Protein 1XT5 (pdb70)

InterPro domains:
  IPR002557 Chitin binding domain [PF01607] (274-325)
  IPR002557 Chitin binding domain [PS50940] (271-331)
  IPR002557 Chitin binding domain [SM00494] (272-331)
  IPR003599 Immunoglobulin domain subtype [SM00409] (26-147)
  IPR003599 Immunoglobulin domain subtype [SM00409] (160-268)
  IPR007110 Immunoglobulin-like domain [PS50835] (17-143)
  IPR007110 Immunoglobulin-like domain [PS50835] (151-263)
  IPR013106 Immunoglobulin V-set domain [PF07686] (25-130)
  IPR013783 Immunoglobulin-like fold [G3DSA:2.60.40.10] (16-150)
  IPR013783 Immunoglobulin-like fold [G3DSA:2.60.40.10] (155-267)
  IPR036179 Immunoglobulin-like domain superfamily [SSF48726] (22-148)
  IPR036179 Immunoglobulin-like domain superfamily [SSF48726] (159-271)
  IPR036508 Chitin binding domain superfamily [SSF57625] (269-330)

Nearest PDB structures (foldseek):
  1xt5-assembly1_A  TM=1.007E+00  e=1.502E-26  Branchiostoma floridae
  2fbo-assembly1_J  TM=9.928E-01  e=3.571E-23  Branchiostoma floridae
  7tps-assembly1_A  TM=7.340E-01  e=2.941E-04  Homo sapiens
  8hxa-assembly1_G  TM=7.497E-01  e=4.503E-04  Homo sapiens
  1i8l-assembly1_A  TM=7.426E-01  e=3.592E-03  Homo sapiens

Organism: Branchiostoma floridae (NCBI:txid7739)

CATH classification: 2.60.40.10

B-factor: mean 12.98, std 9.62, range [3.02, 67.97]

Structure (mmCIF, N/CA/C/O backbone):
data_1XT5
#
_entry.id   1XT5
#
_cell.length_a   59.191
_cell.length_b   59.191
_cell.length_c   79.263
_cell.angle_alpha   90.00
_cell.angle_beta   90.00
_cell.angle_gamma   120.00
#
_symmetry.space_group_name_H-M   'P 31 2 1'
#
loop_
_entity.id
_entity.type
_entity.pdbx_descriptio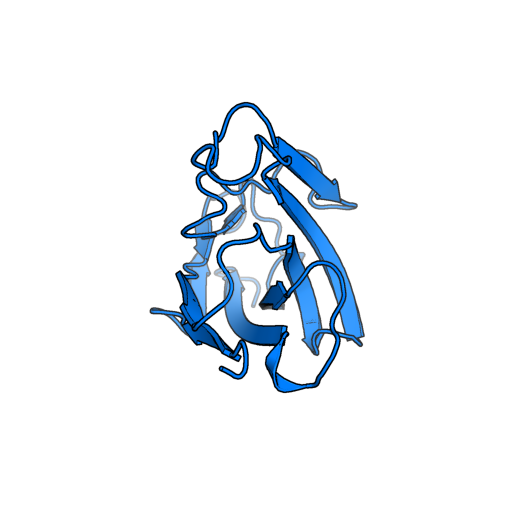n
1 polymer 'variable region-containing chitin-binding protein 3'
2 non-polymer 'SULFATE ION'
3 water water
#
loop_
_atom_site.group_PDB
_atom_site.id
_atom_site.type_symbol
_atom_site.label_atom_id
_atom_site.label_alt_id
_atom_site.label_comp_id
_atom_site.label_asym_id
_atom_site.label_entity_id
_atom_site.label_seq_id
_atom_site.pdbx_PDB_ins_code
_atom_site.Cartn_x
_atom_site.Cartn_y
_atom_site.Cartn_z
_atom_site.occupancy
_atom_site.B_iso_or_equiv
_atom_site.auth_seq_id
_atom_site.auth_comp_id
_atom_site.auth_asym_id
_atom_site.auth_atom_id
_atom_site.pdbx_PDB_model_num
ATOM 1 N N . GLY A 1 1 ? -15.709 38.240 6.080 1.00 29.22 1 GLY A N 1
ATOM 2 C CA . GLY A 1 1 ? -14.281 38.026 6.271 1.00 24.16 1 GLY A CA 1
ATOM 3 C C . GLY A 1 1 ? -13.408 38.922 5.436 1.00 22.03 1 GLY A C 1
ATOM 4 O O . GLY A 1 1 ? -12.884 39.924 5.902 1.00 26.61 1 GLY A O 1
ATOM 5 N N . GLN A 1 2 ? -13.247 38.542 4.166 1.00 17.18 2 GLN A N 1
ATOM 6 C CA . GLN A 1 2 ? -12.385 39.306 3.276 1.00 13.31 2 GLN A CA 1
ATOM 7 C C . GLN A 1 2 ? -12.88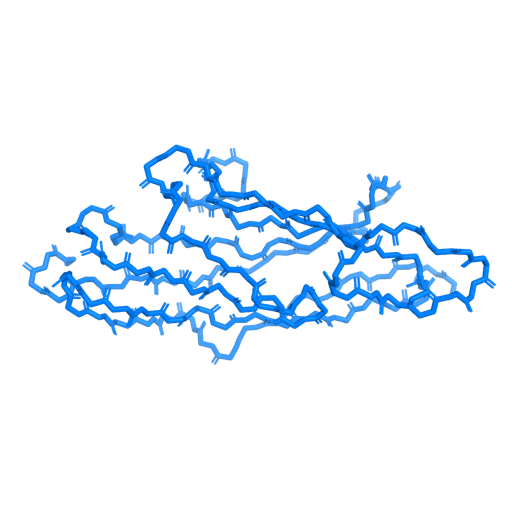3 40.718 3.097 1.00 11.09 2 GLN A C 1
ATOM 8 O O . GLN A 1 2 ? -14.052 40.957 2.722 1.00 12.78 2 GLN A O 1
ATOM 14 N N . SER A 1 3 ? -12.051 41.731 3.358 1.00 10.57 3 SER A N 1
ATOM 15 C CA . SER A 1 3 ? -12.395 43.109 3.053 1.00 10.54 3 SER A CA 1
ATOM 16 C C . SER A 1 3 ? -12.460 43.269 1.528 1.00 8.97 3 SER A C 1
ATOM 17 O O . SER A 1 3 ? -11.541 42.789 0.857 1.00 10.07 3 SER A O 1
ATOM 20 N N . ILE A 1 4 ? -13.530 43.897 1.019 1.00 8.29 4 ILE A N 1
ATOM 21 C CA . ILE A 1 4 ? -13.636 44.095 -0.437 1.00 7.36 4 ILE A CA 1
ATOM 22 C C . ILE A 1 4 ? -14.118 45.499 -0.737 1.00 6.30 4 ILE A C 1
ATOM 23 O O . ILE A 1 4 ? -15.188 45.922 -0.337 1.00 7.38 4 ILE A O 1
ATOM 28 N N . MET A 1 5 ? -13.310 46.228 -1.486 1.00 5.49 5 MET A N 1
ATOM 29 C CA . MET A 1 5 ? -13.639 47.568 -1.959 1.00 5.11 5 MET A CA 1
ATOM 30 C C . MET A 1 5 ? -14.417 47.574 -3.235 1.00 4.78 5 MET A C 1
ATOM 31 O O . MET A 1 5 ? -14.051 46.886 -4.185 1.00 5.86 5 MET A O 1
ATOM 36 N N . THR A 1 6 ? -15.455 48.406 -3.342 1.00 4.93 6 THR A N 1
ATOM 37 C CA . THR A 1 6 ? -16.135 48.591 -4.619 1.00 5.18 6 THR A CA 1
ATOM 38 C C . THR A 1 6 ? -16.428 50.073 -4.808 1.00 4.66 6 THR A C 1
ATOM 39 O O . THR A 1 6 ? -17.166 50.662 -3.983 1.00 6.10 6 THR A O 1
ATOM 43 N N . VAL A 1 7 ? -15.895 50.648 -5.854 1.00 4.54 7 VAL A N 1
ATOM 44 C CA . VAL A 1 7 ? -16.182 52.029 -6.257 1.00 4.60 7 VAL A CA 1
ATOM 45 C C . VAL A 1 7 ? -17.291 52.000 -7.278 1.00 4.23 7 VAL A C 1
ATOM 46 O O . VAL A 1 7 ? -17.387 51.113 -8.104 1.00 5.10 7 VAL A O 1
ATOM 50 N N . ARG A 1 8 ? -18.173 53.011 -7.207 1.00 4.62 8 ARG A N 1
ATOM 51 C CA . ARG A 1 8 ? -19.200 53.239 -8.212 1.00 4.94 8 ARG A CA 1
ATOM 52 C C . ARG A 1 8 ? -19.196 54.684 -8.639 1.00 4.59 8 ARG A C 1
ATOM 53 O O . ARG A 1 8 ? -18.828 55.592 -7.894 1.00 5.83 8 ARG A O 1
ATOM 61 N N . THR A 1 9 ? -19.675 54.918 -9.864 1.00 5.61 9 THR A N 1
ATOM 62 C CA . THR A 1 9 ? -19.756 56.224 -10.466 1.00 5.46 9 THR A CA 1
ATOM 63 C C . THR A 1 9 ? -21.093 56.361 -11.197 1.00 5.37 9 THR A C 1
ATOM 64 O O . THR A 1 9 ? -21.384 55.590 -12.089 1.00 6.74 9 THR A O 1
ATOM 68 N N . THR A 1 10 ? -21.888 57.343 -10.806 1.00 5.54 10 THR A N 1
ATOM 69 C CA . THR A 1 10 ? -23.160 57.561 -11.460 1.00 6.13 10 THR A CA 1
ATOM 70 C C . THR A 1 10 ? -22.991 58.031 -12.910 1.00 5.80 10 THR A C 1
ATOM 71 O O . THR A 1 10 ? -23.878 57.798 -13.729 1.00 7.51 10 THR A O 1
ATOM 75 N N . HIS A 1 11 ? -21.865 58.711 -13.188 1.00 5.63 11 HIS A N 1
ATOM 76 C CA . HIS A 1 11 ? -21.597 59.306 -14.458 1.00 6.12 11 HIS A CA 1
ATOM 77 C C . HIS A 1 11 ? -20.251 58.837 -14.998 1.00 5.84 11 HIS A C 1
ATOM 78 O O . HIS A 1 11 ? -19.238 58.923 -14.284 1.00 8.02 11 HIS A O 1
ATOM 85 N N . THR A 1 12 ? -20.204 58.377 -16.237 1.00 5.32 12 THR A N 1
ATOM 86 C CA . THR A 1 12 ? -18.963 58.057 -16.903 1.00 5.24 12 THR A CA 1
ATOM 87 C C . THR A 1 12 ? -18.334 59.231 -17.620 1.00 5.43 12 THR A C 1
ATOM 88 O O . THR A 1 12 ? -17.177 59.172 -18.023 1.00 5.70 12 THR A O 1
ATOM 92 N N . GLU A 1 13 ? -19.105 60.300 -17.757 1.00 5.67 13 GLU A N 1
ATOM 93 C CA . GLU A 1 13 ? -18.599 61.547 -18.337 1.00 6.53 13 GLU A CA 1
ATOM 94 C C . GLU A 1 13 ? -19.446 62.697 -17.800 1.00 6.24 13 GLU A C 1
ATOM 95 O O . GLU A 1 13 ? -20.628 62.524 -17.518 1.00 7.43 13 GLU A O 1
ATOM 101 N N . VAL A 1 14 ? -18.824 63.839 -17.741 1.00 5.88 14 VAL A N 1
ATOM 102 C CA . VAL A 1 14 ? -19.394 65.131 -17.351 1.00 6.30 14 VAL A CA 1
ATOM 103 C C . VAL A 1 14 ? -18.809 66.185 -18.260 1.00 6.62 14 VAL A C 1
ATOM 104 O O . VAL A 1 14 ? -17.695 66.059 -18.725 1.00 9.47 14 VAL A O 1
ATOM 111 N N . GLU A 1 15 ? -19.567 67.233 -18.535 1.00 8.16 15 GLU A N 1
ATOM 112 C CA . GLU A 1 15 ? -19.119 68.323 -19.426 1.00 7.91 15 GLU A CA 1
ATOM 113 C C . GLU A 1 15 ? -19.287 69.646 -18.682 1.00 7.59 15 GLU A C 1
ATOM 114 O O . GLU A 1 15 ? -20.293 69.839 -17.975 1.00 9.55 15 GLU A O 1
ATOM 120 N N . VAL A 1 16 ? -18.357 70.567 -18.908 1.00 7.12 16 VAL A N 1
ATOM 121 C CA . VAL A 1 16 ? -18.457 71.921 -18.406 1.00 8.23 16 VAL A CA 1
ATOM 122 C C . VAL A 1 16 ? -17.728 72.867 -19.339 1.00 7.44 16 VAL A C 1
ATOM 123 O O . VAL A 1 16 ? -16.822 72.472 -20.069 1.00 8.70 16 VAL A O 1
ATOM 127 N N . HIS A 1 17 ? -18.110 74.145 -19.294 1.00 9.41 17 HIS A N 1
ATOM 128 C CA . HIS A 1 17 ? -17.337 75.172 -19.997 1.00 10.59 17 HIS A CA 1
ATOM 129 C C . HIS A 1 17 ? -16.054 75.483 -19.232 1.00 9.63 17 HIS A C 1
ATOM 130 O O . HIS A 1 17 ? -16.050 75.466 -17.995 1.00 10.74 17 HIS A O 1
ATOM 143 N N . ALA A 1 18 ? -15.006 75.880 -19.942 1.00 9.65 18 ALA A N 1
ATOM 144 C CA . ALA A 1 18 ? -13.778 76.340 -19.287 1.00 10.01 18 ALA A CA 1
ATOM 145 C C . ALA A 1 18 ? -14.166 77.574 -18.499 1.00 9.99 18 ALA A C 1
ATOM 146 O O . ALA A 1 18 ? -14.951 78.445 -18.945 1.00 13.00 18 ALA A O 1
ATOM 148 N N . GLY A 1 19 ? -13.576 77.685 -17.324 1.00 9.56 19 GLY A N 1
ATOM 149 C CA . GLY A 1 19 ? -13.799 78.707 -16.359 1.00 10.23 19 GLY A CA 1
ATOM 150 C C . GLY A 1 19 ? -14.889 78.318 -15.394 1.00 9.34 19 GLY A C 1
ATOM 151 O O . GLY A 1 19 ? -15.017 78.949 -14.336 1.00 12.29 19 GLY A O 1
ATOM 152 N N . GLY A 1 20 ? -15.649 77.283 -15.705 1.00 9.31 20 GLY A N 1
ATOM 153 C CA . GLY A 1 20 ? -16.741 76.864 -14.864 1.00 9.44 20 GLY A CA 1
ATOM 154 C C . GLY A 1 20 ? -16.291 75.908 -13.764 1.00 7.85 20 GLY A C 1
ATOM 155 O O . GLY A 1 20 ? -15.111 75.626 -13.613 1.00 9.06 20 GLY A O 1
ATOM 156 N N . THR A 1 21 ? -17.237 75.478 -12.960 1.00 8.27 21 THR A N 1
ATOM 157 C CA . THR A 1 21 ? -17.099 74.541 -11.881 1.00 8.09 21 THR A CA 1
ATOM 158 C C . THR A 1 21 ? -17.839 73.258 -12.233 1.00 7.02 21 THR A C 1
ATOM 159 O O . THR A 1 21 ? -18.970 73.298 -12.746 1.00 9.16 21 THR A O 1
ATOM 163 N N . VAL A 1 22 ? -17.220 72.110 -11.992 1.00 7.27 22 VAL A N 1
ATOM 164 C CA . VAL A 1 22 ? -17.787 70.836 -12.309 1.00 7.29 22 VAL A CA 1
ATOM 165 C C . VAL 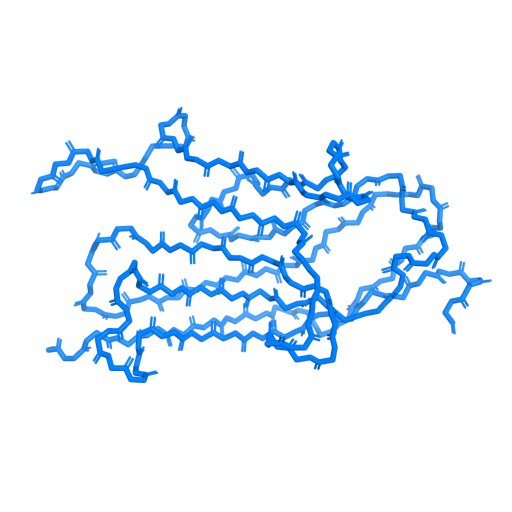A 1 22 ? -17.604 69.876 -11.144 1.00 6.17 22 VAL A C 1
ATOM 166 O O . VAL A 1 22 ? -16.648 69.969 -10.389 1.00 7.32 22 VAL A O 1
ATOM 170 N N . GLU A 1 23 ? -18.523 68.897 -11.036 1.00 5.79 23 GLU A N 1
ATOM 171 C CA . GLU A 1 23 ? -18.382 67.826 -10.088 1.00 5.73 23 GLU A CA 1
ATOM 172 C C . GLU A 1 23 ? -18.337 66.450 -10.796 1.00 5.37 23 GLU A C 1
ATOM 173 O O . GLU A 1 23 ? -19.109 66.227 -11.748 1.00 6.91 23 GLU A O 1
ATOM 179 N N . LEU A 1 24 ? -17.470 65.602 -10.305 1.00 5.11 24 LEU A N 1
ATOM 180 C CA . LEU A 1 24 ? -17.261 64.272 -10.858 1.00 4.94 24 LEU A CA 1
ATOM 181 C C . LEU A 1 24 ? -17.701 63.283 -9.764 1.00 4.62 24 LEU A C 1
ATOM 182 O O . LEU A 1 24 ? -16.975 63.101 -8.794 1.00 5.20 24 LEU A O 1
ATOM 191 N N . PRO A 1 25 ? -18.913 62.715 -9.845 1.00 5.19 25 PRO A N 1
ATOM 192 C CA . PRO A 1 25 ? -19.400 61.882 -8.752 1.00 5.04 25 PRO A CA 1
ATOM 193 C C . PRO A 1 25 ? -18.597 60.616 -8.529 1.00 4.63 25 PRO A C 1
ATOM 194 O O . PRO A 1 25 ? -18.122 59.963 -9.448 1.00 5.54 25 PRO A O 1
ATOM 198 N N . CYS A 1 26 ? -18.524 60.215 -7.264 1.00 4.88 26 CYS A N 1
ATOM 199 C CA . CYS A 1 26 ? -17.910 58.963 -6.909 1.00 4.75 26 CYS A CA 1
ATOM 200 C C . CYS A 1 26 ? -18.484 58.479 -5.573 1.00 4.70 26 CYS A C 1
ATOM 201 O O . CYS A 1 26 ? -18.691 59.299 -4.681 1.00 5.85 26 CYS A O 1
ATOM 204 N N . SER A 1 27 ? -18.724 57.181 -5.479 1.00 4.96 27 SER A N 1
ATOM 205 C CA . SER A 1 27 ? -19.158 56.568 -4.250 1.00 5.39 27 SER A CA 1
ATOM 206 C C . SER A 1 27 ? -18.330 55.281 -4.024 1.00 4.95 27 SER A C 1
ATOM 207 O O . SER A 1 27 ? -17.701 54.770 -4.942 1.00 4.84 27 SER A O 1
ATOM 210 N N . TYR A 1 28 ? -18.362 54.741 -2.807 1.00 5.21 28 TYR A N 1
ATOM 211 C CA . TYR A 1 28 ? -17.735 53.445 -2.592 1.00 4.84 28 TYR A CA 1
ATOM 212 C C . TYR A 1 28 ? -18.432 52.740 -1.439 1.00 5.44 28 TYR A C 1
ATOM 213 O O . TYR A 1 28 ? -19.046 53.372 -0.556 1.00 6.39 28 TYR A O 1
ATOM 222 N N . GLN A 1 29 ? -18.200 51.419 -1.414 1.00 6.02 29 GLN A N 1
ATOM 223 C CA . GLN A 1 29 ? -18.540 50.559 -0.318 1.00 7.97 29 GLN A CA 1
ATOM 224 C C . GLN A 1 29 ? -17.329 49.695 -0.002 1.00 6.98 29 GLN A C 1
ATOM 225 O O . GLN A 1 29 ? -16.698 49.198 -0.896 1.00 7.94 29 GLN A O 1
ATOM 231 N N . LEU A 1 30 ? -17.043 49.553 1.282 1.00 8.46 30 LEU A N 1
ATOM 232 C CA . LEU A 1 30 ? -15.942 48.705 1.736 1.00 9.02 30 LEU A CA 1
ATOM 233 C C . LEU A 1 30 ? -16.513 47.670 2.623 1.00 8.92 30 LEU A C 1
ATOM 234 O O . LEU A 1 30 ? -16.833 48.000 3.776 1.00 12.20 30 LEU A O 1
ATOM 239 N N . ALA A 1 31 ? -16.653 46.471 2.121 1.00 9.72 31 ALA A N 1
ATOM 240 C CA . ALA A 1 31 ? -17.237 45.386 2.887 1.00 10.63 31 ALA A CA 1
ATOM 241 C C . ALA A 1 31 ? -16.208 44.864 3.887 1.00 10.89 31 ALA A C 1
ATOM 242 O O . ALA A 1 31 ? -15.033 44.663 3.526 1.00 11.45 31 ALA A O 1
ATOM 244 N N . ASN A 1 32 ? -16.609 44.631 5.118 1.00 12.17 32 ASN A N 1
ATOM 245 C CA . ASN A 1 32 ? -15.871 43.967 6.136 1.00 12.93 32 ASN A CA 1
ATOM 246 C C . ASN A 1 32 ? -14.572 44.652 6.561 1.00 13.38 32 ASN A C 1
ATOM 247 O O . ASN A 1 32 ? -13.621 44.003 7.004 1.00 16.36 32 ASN A O 1
ATOM 252 N N . ASP A 1 33 ? -14.520 45.964 6.510 1.00 13.48 33 ASP A N 1
ATOM 253 C CA . ASP A 1 33 ? -13.372 46.718 7.031 1.00 13.49 33 ASP A CA 1
ATOM 254 C C . ASP A 1 33 ? -13.908 48.084 7.436 1.00 14.01 33 ASP A C 1
ATOM 255 O O . ASP A 1 33 ? -14.392 48.831 6.558 1.00 16.18 33 ASP A O 1
ATOM 260 N N . THR A 1 34 ? -13.892 48.367 8.725 1.00 15.36 34 THR A N 1
ATOM 261 C CA . THR A 1 34 ? -14.419 49.635 9.213 1.00 17.87 34 THR A CA 1
ATOM 262 C C . THR A 1 34 ? -13.325 50.690 9.332 1.00 17.54 34 THR A C 1
ATOM 263 O O . THR A 1 34 ? -13.617 51.809 9.763 1.00 21.54 34 THR A O 1
ATOM 267 N N . GLN A 1 35 ? -12.074 50.358 9.031 1.00 15.50 35 GLN A N 1
ATOM 268 C CA . GLN A 1 35 ? -10.994 51.340 9.090 1.00 14.91 35 GLN A CA 1
ATOM 269 C C . GLN A 1 35 ? -11.130 52.371 7.957 1.00 13.58 35 GLN A C 1
ATOM 270 O O . GLN A 1 35 ? -11.555 51.982 6.835 1.00 13.27 35 GLN A O 1
ATOM 276 N N . PRO A 1 36 ? -10.851 53.643 8.168 1.00 14.27 36 PRO A N 1
ATOM 277 C CA . PRO A 1 36 ? -10.995 54.613 7.036 1.00 12.70 36 PRO A CA 1
ATOM 278 C C . PRO A 1 36 ? -10.028 54.307 5.913 1.00 10.34 36 PRO A C 1
ATOM 279 O O . PRO A 1 36 ? -8.894 53.943 6.155 1.00 11.31 36 PRO A O 1
ATOM 283 N N . PRO A 1 37 ? -10.475 54.376 4.661 1.00 8.44 37 PRO A N 1
ATOM 284 C CA . PRO A 1 37 ? -9.618 54.191 3.491 1.00 7.08 37 PRO A CA 1
ATOM 285 C C . PRO A 1 37 ? -8.926 55.468 3.115 1.00 6.56 37 PRO A C 1
ATOM 286 O O . PRO A 1 37 ? -8.932 56.448 3.853 1.00 8.56 37 PRO A O 1
ATOM 290 N N . VAL A 1 38 ? -8.288 55.455 1.961 1.00 5.97 38 VAL A N 1
ATOM 291 C CA . VAL A 1 38 ? -7.642 56.608 1.378 1.00 6.24 38 VAL A CA 1
ATOM 292 C C . VAL A 1 38 ? -8.146 56.820 -0.037 1.00 5.39 38 VAL A C 1
ATOM 293 O O . VAL A 1 38 ? -8.238 55.868 -0.829 1.00 5.61 38 VAL A O 1
ATOM 297 N N . ILE A 1 39 ? -8.534 58.069 -0.290 1.00 4.87 39 ILE A N 1
ATOM 298 C CA . ILE A 1 39 ? -9.134 58.479 -1.555 1.00 5.40 39 ILE A CA 1
ATOM 299 C C . ILE A 1 39 ? -8.102 59.180 -2.375 1.00 4.75 39 ILE A C 1
ATOM 300 O O . ILE A 1 39 ? -7.428 60.105 -1.880 1.00 5.90 39 ILE A O 1
ATOM 305 N N . SER A 1 40 ? -7.969 58.803 -3.642 1.00 4.76 40 SER A N 1
ATOM 306 C CA . SER A 1 40 ? -7.129 59.491 -4.591 1.00 5.55 40 SER A CA 1
ATOM 307 C C . SER A 1 40 ? -7.926 59.790 -5.857 1.00 5.43 40 SER A C 1
ATOM 308 O O . SER A 1 40 ? -8.628 58.923 -6.363 1.00 7.98 40 SER A O 1
ATOM 311 N N . TRP A 1 41 ? -7.826 61.012 -6.341 1.00 4.67 41 TRP A N 1
ATOM 312 C CA . TRP A 1 41 ? -8.277 61.361 -7.698 1.00 4.50 41 TRP A CA 1
ATOM 313 C C . TRP A 1 41 ? -7.020 61.570 -8.505 1.00 4.53 41 TRP A C 1
ATOM 314 O O . TRP A 1 41 ? -6.113 62.325 -8.120 1.00 5.51 41 TRP A O 1
ATOM 325 N N . LEU A 1 42 ? -6.948 60.870 -9.642 1.00 4.34 42 LEU A N 1
ATOM 326 C CA . LEU A 1 42 ? -5.769 60.732 -10.452 1.00 5.14 42 LEU A CA 1
ATOM 327 C C . LEU A 1 42 ? -6.158 61.022 -11.903 1.00 4.95 42 LEU A C 1
ATOM 328 O O . LEU A 1 42 ? -7.082 60.362 -12.396 1.00 6.18 42 LEU A O 1
ATOM 333 N N . LYS A 1 43 ? -5.477 61.929 -12.581 1.00 4.76 43 LYS A N 1
ATOM 334 C CA . LYS A 1 43 ? -5.850 62.269 -13.965 1.00 5.20 43 LYS A CA 1
ATOM 335 C C . LYS A 1 43 ? -4.897 61.611 -14.919 1.00 4.99 43 LYS A C 1
ATOM 336 O O . LYS A 1 43 ? -3.683 61.815 -14.844 1.00 6.58 43 LYS A O 1
ATOM 342 N N . GLY A 1 44 ? -5.411 60.785 -15.824 1.00 4.85 44 GLY A N 1
ATOM 343 C CA . GLY A 1 44 ? -4.585 60.150 -16.835 1.00 6.35 44 GLY A CA 1
ATOM 344 C C . GLY A 1 44 ? -5.294 58.937 -17.420 1.00 5.62 44 GLY A C 1
ATOM 345 O O . GLY A 1 44 ? -6.434 58.627 -17.126 1.00 5.84 44 GLY A O 1
ATOM 346 N N . ALA A 1 45 ? -4.535 58.238 -18.260 1.00 7.88 45 ALA A N 1
ATOM 347 C CA . ALA A 1 45 ? -5.079 57.058 -18.930 1.00 10.45 45 ALA A CA 1
ATOM 348 C C . ALA A 1 45 ? -5.502 55.944 -17.963 1.00 8.55 45 ALA A C 1
ATOM 349 O O . ALA A 1 45 ? -6.472 55.237 -18.239 1.00 11.03 45 ALA A O 1
ATOM 351 N N . SER A 1 46 ? -4.711 55.797 -16.887 1.00 8.51 46 SER A N 1
ATOM 352 C CA . SER A 1 46 ? -4.981 54.732 -15.936 1.00 8.34 46 SER A CA 1
ATOM 353 C C . SER A 1 46 ? -4.552 55.215 -14.545 1.00 8.42 46 SER A C 1
ATOM 354 O O . SER A 1 46 ? -3.827 56.209 -14.482 1.00 9.64 46 SER A O 1
ATOM 357 N N . PRO A 1 47 ? -4.946 54.542 -13.499 1.00 8.79 47 PRO A N 1
ATOM 358 C CA . PRO A 1 47 ? -4.559 55.006 -12.154 1.00 10.17 47 PRO A CA 1
ATOM 359 C C . PRO A 1 47 ? -3.070 55.151 -12.008 1.00 10.43 47 PRO A C 1
ATOM 360 O O . PRO A 1 47 ? -2.609 56.083 -11.329 1.00 11.95 47 PRO A O 1
ATOM 364 N N . ASP A 1 48 ? -2.272 54.257 -12.580 1.00 12.26 48 ASP A N 1
ATOM 365 C CA . ASP A 1 48 ? -0.840 54.321 -12.396 1.00 14.46 48 ASP A CA 1
ATOM 366 C C . ASP A 1 48 ? -0.235 55.293 -13.408 1.00 14.54 48 ASP A C 1
ATOM 367 O O . ASP A 1 48 ? 0.803 55.937 -13.156 1.00 21.81 48 ASP A O 1
ATOM 372 N N . ARG A 1 49 ? -0.833 55.528 -14.566 1.00 12.62 49 ARG A N 1
ATOM 373 C CA . ARG A 1 49 ? -0.321 56.397 -15.634 1.00 13.51 49 ARG A CA 1
ATOM 374 C C . ARG A 1 49 ? -1.079 57.731 -15.524 1.00 10.75 49 ARG A C 1
ATOM 375 O O . ARG A 1 49 ? -1.965 58.029 -16.317 1.00 12.39 49 ARG A O 1
ATOM 383 N N . SER A 1 50 ? -0.721 58.465 -14.474 1.00 9.37 50 SER A N 1
ATOM 384 C CA . SER A 1 50 ? -1.550 59.585 -14.085 1.00 8.05 50 SER A CA 1
ATOM 385 C C . SER A 1 50 ? -0.727 60.623 -13.367 1.00 8.25 50 SER A C 1
ATOM 38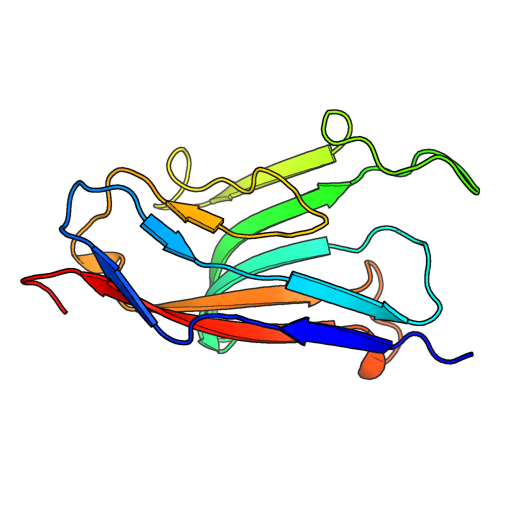6 O O . SER A 1 50 ? 0.416 60.440 -12.992 1.00 11.22 50 SER A O 1
ATOM 389 N N . THR A 1 51 ? -1.363 61.767 -13.135 1.00 7.80 51 THR A N 1
ATOM 390 C CA . THR A 1 51 ? -0.877 62.800 -12.252 1.00 8.56 51 THR A CA 1
ATOM 391 C C . THR A 1 51 ? -1.892 62.999 -11.121 1.00 7.66 51 THR A C 1
ATOM 392 O O . THR A 1 51 ? -3.109 62.823 -11.280 1.00 7.43 51 THR A O 1
ATOM 396 N N . LYS A 1 52 ? -1.400 63.353 -9.933 1.00 7.90 52 LYS A N 1
ATOM 397 C CA . LYS A 1 52 ? -2.264 63.533 -8.777 1.00 7.79 52 LYS A CA 1
ATOM 398 C C . LYS A 1 52 ? -3.112 64.752 -8.896 1.00 6.23 52 LYS A C 1
ATOM 399 O O . LYS A 1 52 ? -2.623 65.856 -9.167 1.00 8.98 52 LYS A O 1
ATOM 405 N N . VAL A 1 53 ? -4.406 64.594 -8.565 1.00 5.63 53 VAL A N 1
ATOM 406 C CA . VAL A 1 53 ? -5.343 65.719 -8.447 1.00 5.45 53 VAL A CA 1
ATOM 407 C C . VAL A 1 53 ? -5.609 66.030 -6.965 1.00 5.04 53 VAL A C 1
ATOM 408 O O . VAL A 1 53 ? -5.510 67.156 -6.509 1.00 6.07 53 VAL A O 1
ATOM 412 N N . PHE A 1 54 ? -5.990 64.994 -6.230 1.00 5.46 54 PHE A N 1
ATOM 413 C CA . PHE A 1 54 ? -6.429 65.086 -4.867 1.00 5.53 54 PHE A CA 1
ATOM 414 C C . PHE A 1 54 ? -6.066 63.797 -4.152 1.00 5.59 54 PHE A C 1
ATOM 415 O O . PHE A 1 54 ? -6.183 62.718 -4.726 1.00 6.12 54 PHE A O 1
ATOM 423 N N . LYS A 1 55 ? -5.758 63.912 -2.868 1.00 5.55 55 LYS A N 1
ATOM 424 C CA . LYS A 1 55 ? -5.634 62.760 -1.988 1.00 5.89 55 LYS A CA 1
ATOM 425 C C . LYS A 1 55 ? -6.223 63.140 -0.618 1.00 5.73 55 LYS A C 1
ATOM 426 O O . LYS A 1 55 ? -6.046 64.280 -0.164 1.00 5.82 55 LYS A O 1
ATOM 432 N N . GLY A 1 56 ? -6.861 62.201 0.045 1.00 5.20 56 GLY A N 1
ATOM 433 C CA . GLY A 1 56 ? -7.337 62.450 1.375 1.00 5.24 56 GLY A CA 1
ATOM 434 C C . GLY A 1 56 ? -7.715 61.203 2.117 1.00 4.85 56 GLY A C 1
ATOM 435 O O . GLY A 1 56 ? -7.944 60.147 1.529 1.00 5.63 56 GLY A O 1
ATOM 436 N N . ASN A 1 57 ? -7.824 61.341 3.438 1.00 5.26 57 ASN A N 1
ATOM 437 C CA . ASN A 1 57 ? -8.309 60.266 4.262 1.00 5.09 57 ASN A CA 1
ATOM 438 C C . ASN A 1 57 ? -8.799 60.842 5.595 1.00 5.40 57 ASN A C 1
ATOM 439 O O . ASN A 1 57 ? -8.230 61.789 6.100 1.00 5.95 57 ASN A O 1
ATOM 444 N N . TYR A 1 58 ? -9.827 60.231 6.160 1.00 5.67 58 TYR A N 1
ATOM 445 C CA . TYR A 1 58 ? -10.169 60.542 7.544 1.00 6.57 58 TYR A CA 1
ATOM 446 C C . TYR A 1 58 ? -9.015 60.109 8.457 1.00 6.45 58 TYR A C 1
ATOM 447 O O . TYR A 1 58 ? -8.347 59.110 8.176 1.00 7.46 58 TYR A O 1
ATOM 456 N N . ASN A 1 59 ? -8.821 60.823 9.519 1.00 7.22 59 ASN A N 1
ATOM 457 C CA . ASN A 1 59 ? -7.852 60.433 10.526 1.00 8.43 59 ASN A CA 1
ATOM 458 C C . ASN A 1 59 ? -8.529 59.479 11.491 1.00 9.81 59 ASN A C 1
ATOM 459 O O . ASN A 1 59 ? -9.721 59.511 11.757 1.00 12.34 59 ASN A O 1
ATOM 464 N N . TRP A 1 60 ? -7.693 58.643 12.082 1.00 12.32 60 TRP A N 1
ATOM 465 C CA . TRP A 1 60 ? -8.119 57.632 13.035 1.00 16.69 60 TRP A CA 1
ATOM 466 C C . TRP A 1 60 ? -8.579 58.337 14.295 1.00 20.16 60 TRP A C 1
ATOM 467 O O . TRP A 1 60 ? -7.912 59.279 14.702 1.00 24.91 60 TRP A O 1
ATOM 478 N N . GLN A 1 61 ? -9.684 57.838 14.795 0.60 23.81 61 GLN A N 1
ATOM 479 C CA . GLN A 1 61 ? -10.399 58.351 15.965 0.60 25.33 61 GLN A CA 1
ATOM 480 C C . GLN A 1 61 ? -10.267 57.358 17.114 0.60 27.06 61 GLN A C 1
ATOM 481 O O . GLN A 1 61 ? -10.156 57.796 18.256 0.60 31.41 61 GLN A O 1
ATOM 487 N N . GLY A 1 62 ? -10.303 56.069 16.805 0.50 26.49 62 GLY A N 1
ATOM 488 C CA . GLY A 1 62 ? -10.340 55.072 17.865 0.50 28.60 62 GLY A CA 1
ATOM 489 C C . GLY A 1 62 ? -11.113 53.829 17.447 0.50 30.49 62 GLY A C 1
ATOM 490 O O . GLY A 1 62 ? -11.838 53.848 16.439 0.50 35.61 62 GLY A O 1
ATOM 491 N N . GLU A 1 63 ? -10.967 52.749 18.205 0.00 30.30 63 GLU A N 1
ATOM 492 C CA . GLU A 1 63 ? -11.633 51.495 17.915 0.00 30.89 63 GLU A CA 1
ATOM 493 C C . GLU A 1 63 ? -13.141 51.630 17.845 0.00 30.58 63 GLU A C 1
ATOM 494 O O . GLU A 1 63 ? -13.870 50.845 18.454 0.00 30.57 63 GLU A O 1
ATOM 495 N N . GLY A 1 64 ? -13.621 52.625 17.102 0.00 30.30 64 GLY A N 1
ATOM 496 C CA . GLY A 1 64 ? -15.046 52.852 16.950 0.00 29.89 64 GLY A CA 1
ATOM 497 C C . GLY A 1 64 ? -15.432 54.302 17.161 0.00 30.12 64 GLY A C 1
ATOM 498 O O . GLY A 1 64 ? -16.401 54.597 17.861 0.00 30.10 64 GLY A O 1
ATOM 499 N N . LEU A 1 65 ? -14.678 55.216 16.557 0.00 30.76 65 LEU A N 1
ATOM 500 C CA . LEU A 1 65 ? -14.943 56.638 16.678 0.00 31.14 65 LEU A CA 1
ATOM 501 C C . LEU A 1 65 ? -15.316 57.271 15.352 0.00 30.91 65 LEU A C 1
ATOM 502 O O . LEU A 1 65 ? -14.504 57.962 14.733 0.00 30.88 65 LEU A O 1
ATOM 503 N N . GLY A 1 66 ? -16.547 57.041 14.905 1.00 30.86 66 GLY A N 1
ATOM 504 C CA . GLY A 1 66 ? -17.021 57.593 13.645 1.00 27.85 66 GLY A CA 1
ATOM 505 C C . GLY A 1 66 ? -16.045 58.566 12.999 1.00 24.99 66 GLY A C 1
ATOM 506 O O . GLY A 1 66 ? -15.297 59.261 13.657 1.00 33.13 66 GLY A O 1
ATOM 507 N N . PHE A 1 67 ? -15.984 58.643 11.679 1.00 22.15 67 PHE A N 1
ATOM 508 C CA . PHE A 1 67 ? -15.073 59.465 10.906 1.00 20.31 67 PHE A CA 1
ATOM 509 C C . PHE A 1 67 ? -15.596 60.899 11.068 1.00 17.78 67 PHE A C 1
ATOM 510 O O . PHE A 1 67 ? -16.815 61.138 11.203 1.00 22.04 67 PHE A O 1
ATOM 518 N N . VAL A 1 68 ? -14.720 61.850 11.065 1.00 12.82 68 VAL A N 1
ATOM 519 C CA . VAL A 1 68 ? -15.055 63.244 11.299 1.00 12.61 68 VAL A CA 1
ATOM 520 C C . VAL A 1 68 ? -14.435 64.089 10.180 1.00 9.30 68 VAL A C 1
ATOM 521 O O . VAL A 1 68 ? -13.208 64.056 10.031 1.00 8.46 68 VAL A O 1
ATOM 525 N N . GLU A 1 69 ? -15.229 64.763 9.417 1.00 10.17 69 GLU A N 1
ATOM 526 C CA . GLU A 1 69 ? -14.733 65.474 8.260 1.00 9.57 69 GLU A CA 1
ATOM 527 C C . GLU A 1 69 ? -13.665 66.512 8.569 1.00 10.75 69 GLU A C 1
ATOM 528 O O . GLU A 1 69 ? -12.694 66.665 7.819 1.00 12.94 69 GLU A O 1
ATOM 534 N N . SER A 1 70 ? -13.819 67.168 9.725 1.00 12.37 70 SER A N 1
ATOM 535 C CA . SER A 1 70 ? -12.846 68.133 10.210 1.00 14.73 70 SER A CA 1
ATOM 536 C C . SER A 1 70 ? -11.538 67.557 10.682 1.00 15.12 70 SER A C 1
ATOM 537 O O . SER A 1 70 ? -10.552 68.304 10.849 1.00 24.54 70 SER A O 1
ATOM 540 N N . ASP A 1 71 ? -11.464 66.253 10.900 1.00 10.88 71 ASP A N 1
ATOM 541 C CA . ASP A 1 71 ? -10.272 65.566 11.363 1.00 10.73 71 ASP A CA 1
ATOM 542 C C . ASP A 1 71 ? -9.853 64.615 10.237 1.00 8.58 71 ASP A C 1
ATOM 543 O O . ASP A 1 71 ? -10.086 63.429 10.274 1.00 8.89 71 ASP A O 1
ATOM 548 N N . SER A 1 72 ? -9.252 65.205 9.211 1.00 9.02 72 SER A N 1
ATOM 549 C CA . SER A 1 72 ? -8.926 64.487 8.007 1.00 7.37 72 SER A CA 1
ATOM 550 C C . SER A 1 72 ? -7.723 65.151 7.354 1.00 7.63 72 SER A C 1
ATOM 551 O O . SER A 1 72 ? -7.496 66.350 7.529 1.00 10.21 72 SER A O 1
ATOM 554 N N . TYR A 1 73 ? -7.057 64.389 6.523 1.00 6.79 73 TYR A N 1
ATOM 555 C CA . TYR A 1 73 ? -6.064 64.862 5.552 1.00 6.73 73 TYR A CA 1
ATOM 556 C C . TYR A 1 73 ? -6.775 65.082 4.229 1.00 6.25 73 TYR A C 1
ATOM 557 O O . TYR A 1 73 ? -7.450 64.177 3.763 1.00 6.41 73 TYR A O 1
ATOM 566 N N . LYS A 1 74 ? -6.590 66.267 3.652 1.00 6.05 74 LYS A N 1
ATOM 567 C CA . LYS A 1 74 ? -7.106 66.569 2.325 1.00 6.18 74 LYS A CA 1
ATOM 568 C C . LYS A 1 74 ? -6.090 67.434 1.622 1.00 6.51 74 LYS A C 1
ATOM 569 O O . LYS A 1 74 ? -5.687 68.458 2.186 1.00 9.10 74 LYS A O 1
ATOM 575 N N . GLU A 1 75 ? -5.706 67.089 0.405 1.00 6.48 75 GLU A N 1
ATOM 576 C CA . GLU A 1 75 ? -4.725 67.877 -0.329 1.00 7.25 75 GLU A CA 1
ATOM 577 C C . GLU A 1 75 ? -5.011 67.818 -1.810 1.00 6.43 75 GLU A C 1
ATOM 578 O O . GLU A 1 75 ? -5.296 66.748 -2.361 1.00 6.72 75 GLU A O 1
ATOM 584 N N . SER A 1 76 ? -4.886 68.962 -2.481 1.00 7.60 76 SER A N 1
ATOM 585 C CA . SER A 1 76 ? -4.890 69.042 -3.940 1.00 7.91 76 SER A CA 1
ATOM 586 C C . SER A 1 76 ? -3.487 69.363 -4.430 1.00 7.93 76 SER A C 1
ATOM 587 O O . SER A 1 76 ? -2.665 69.936 -3.712 1.00 9.98 76 SER A O 1
ATOM 590 N N . PHE A 1 77 ? -3.205 68.945 -5.676 1.00 7.40 77 PHE A N 1
ATOM 591 C CA . PHE A 1 77 ? -1.841 68.885 -6.171 1.00 7.91 77 PHE A CA 1
ATOM 592 C C . PHE A 1 77 ? -1.625 69.558 -7.497 1.00 7.76 77 PHE A C 1
ATOM 593 O O . PHE A 1 77 ? -2.509 69.630 -8.349 1.00 8.04 77 PHE A O 1
ATOM 601 N N . GLY A 1 78 ? -0.378 70.053 -7.705 1.00 10.07 78 GLY A N 1
ATOM 602 C CA . GLY A 1 78 ? 0.019 70.469 -9.022 1.00 10.99 78 GLY A CA 1
ATOM 603 C C . GLY A 1 78 ? -0.872 71.575 -9.552 1.00 10.00 78 GLY A C 1
ATOM 604 O O . GLY A 1 78 ? -1.176 72.552 -8.871 1.00 11.00 78 GLY A O 1
ATOM 605 N N . ASP A 1 79 ? -1.245 71.432 -10.826 1.00 10.27 79 ASP A N 1
ATOM 606 C CA . ASP A 1 79 ? -2.061 72.425 -11.456 1.00 11.33 79 ASP A CA 1
ATOM 607 C C . ASP A 1 79 ? -3.455 72.514 -10.858 1.00 10.14 79 ASP A C 1
ATOM 608 O O . ASP A 1 79 ? -4.197 73.412 -11.204 1.00 13.75 79 ASP A O 1
ATOM 613 N N . PHE A 1 80 ? -3.830 71.567 -10.011 1.00 8.42 80 PHE A N 1
ATOM 614 C CA . PHE A 1 80 ? -5.146 71.525 -9.400 1.00 7.92 80 PHE A CA 1
ATOM 615 C C . PHE A 1 80 ? -5.183 72.133 -8.022 1.00 8.28 80 PHE A C 1
ATOM 616 O O . PHE A 1 80 ? -6.238 72.197 -7.424 1.00 8.57 80 PHE A O 1
ATOM 624 N N . LEU A 1 81 ? -4.015 72.510 -7.517 1.00 9.40 81 LEU A N 1
ATOM 625 C CA . LEU A 1 81 ? -3.941 73.026 -6.154 1.00 10.95 81 LEU A CA 1
ATOM 626 C C . LEU A 1 81 ? -4.811 74.231 -6.066 1.00 11.05 81 LEU A C 1
ATOM 627 O O . LEU A 1 81 ? -4.717 75.161 -6.853 1.00 13.74 81 LEU A O 1
ATOM 632 N N . GLY A 1 82 ? -5.649 74.264 -5.045 1.00 11.73 82 GLY A N 1
ATOM 633 C CA . GLY A 1 82 ? -6.576 75.281 -4.843 1.00 12.37 82 GLY A CA 1
ATOM 634 C C . GLY A 1 82 ? -7.839 75.284 -5.659 1.00 12.06 82 GLY A C 1
ATOM 635 O O . GLY A 1 82 ? -8.707 76.147 -5.452 1.00 15.43 82 GLY A O 1
ATOM 636 N N . ARG A 1 83 ? -7.995 74.375 -6.577 1.00 8.96 83 ARG A N 1
ATOM 637 C CA . A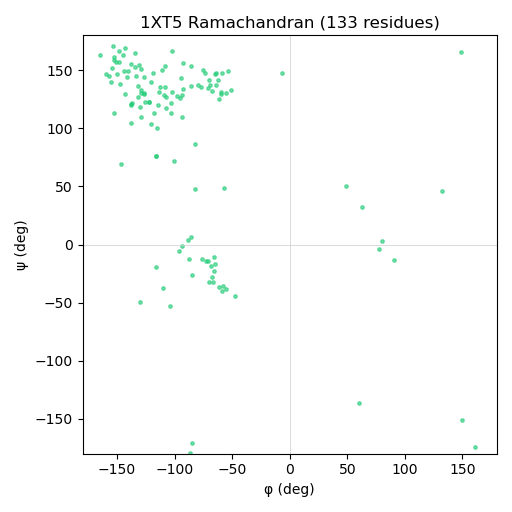RG A 1 83 ? -9.160 74.225 -7.419 1.00 9.44 83 ARG A CA 1
ATOM 638 C C . ARG A 1 83 ? -9.912 72.931 -7.216 1.00 8.50 83 ARG A C 1
ATOM 639 O O . ARG A 1 83 ? -11.101 72.859 -7.560 1.00 11.20 83 ARG A O 1
ATOM 647 N N . ALA A 1 84 ? -9.301 71.921 -6.641 1.00 8.44 84 ALA A N 1
ATOM 648 C CA . ALA A 1 84 ? -9.894 70.619 -6.479 1.00 7.71 84 ALA A CA 1
ATOM 649 C C . ALA A 1 84 ? -10.233 70.392 -4.997 1.00 7.25 84 ALA A C 1
ATOM 650 O O . ALA A 1 84 ? -9.393 70.627 -4.121 1.00 9.03 84 ALA A O 1
ATOM 652 N N . SER A 1 85 ? -11.414 69.861 -4.734 1.00 7.16 85 SER A N 1
ATOM 653 C CA . SER A 1 85 ? -11.814 69.574 -3.362 1.00 7.03 85 SER A CA 1
ATOM 654 C C . SER A 1 85 ? -12.727 68.351 -3.337 1.00 6.58 85 SER A C 1
ATOM 655 O O . SER A 1 85 ? -13.391 68.057 -4.325 1.00 6.72 85 SER A O 1
ATOM 658 N N . VAL A 1 86 ? -12.784 67.698 -2.190 1.00 5.85 86 VAL A N 1
ATOM 659 C CA . VAL A 1 86 ? -13.693 66.599 -1.914 1.00 5.43 86 VAL A CA 1
ATOM 660 C C . VAL A 1 86 ? -14.384 66.918 -0.609 1.00 5.38 86 VAL A C 1
ATOM 661 O O . VAL A 1 86 ? -13.760 66.867 0.452 1.00 6.60 86 VAL A O 1
ATOM 665 N N . ALA A 1 87 ? -15.673 67.241 -0.666 1.00 5.48 87 ALA A N 1
ATOM 666 C CA . ALA A 1 87 ? -16.407 67.674 0.526 1.00 6.06 87 ALA A CA 1
ATOM 667 C C . ALA A 1 87 ? -16.635 66.546 1.526 1.00 5.54 87 ALA A C 1
ATOM 668 O O . ALA A 1 87 ? -16.727 66.824 2.735 1.00 7.11 87 ALA A O 1
ATOM 670 N N . ASN A 1 88 ? -16.786 65.339 1.037 1.00 5.89 88 ASN A N 1
ATOM 671 C CA . ASN A 1 88 ? -17.174 64.208 1.889 1.00 6.12 88 ASN A CA 1
ATOM 672 C C . ASN A 1 88 ? -16.342 63.007 1.490 1.00 5.14 88 ASN A C 1
ATOM 673 O O . ASN A 1 88 ? -16.588 62.391 0.457 1.00 5.85 88 ASN A O 1
ATOM 678 N N . LEU A 1 89 ? -15.327 62.653 2.313 1.00 5.79 89 LEU A N 1
ATOM 679 C CA . LEU A 1 89 ? -14.472 61.555 1.915 1.00 5.62 89 LEU A CA 1
ATOM 680 C C . LEU A 1 89 ? -15.173 60.233 1.868 1.00 5.72 89 LEU A C 1
ATOM 681 O O . LEU A 1 89 ? -14.719 59.309 1.164 1.00 6.71 89 LEU A O 1
ATOM 686 N N . ALA A 1 90 ? -16.276 60.071 2.580 1.00 6.15 90 ALA A N 1
ATOM 687 C CA . ALA A 1 90 ? -17.071 58.850 2.540 1.00 6.78 90 ALA A CA 1
ATOM 688 C C . ALA A 1 90 ? -17.906 58.765 1.271 1.00 6.09 90 ALA A C 1
ATOM 689 O O . ALA A 1 90 ? -18.433 57.654 0.993 1.00 7.43 90 ALA A O 1
ATOM 691 N N . ALA A 1 91 ? -18.035 59.813 0.501 1.00 6.17 91 ALA A N 1
ATOM 692 C CA . ALA A 1 91 ? -18.836 59.876 -0.740 1.00 6.08 91 ALA A CA 1
ATOM 693 C C . ALA A 1 91 ? -18.070 60.833 -1.653 1.00 5.58 91 ALA A C 1
ATOM 694 O O . ALA A 1 91 ? -18.444 61.993 -1.841 1.00 5.78 91 ALA A O 1
ATOM 696 N N . PRO A 1 92 ? -16.885 60.405 -2.134 1.00 5.23 92 PRO A N 1
ATOM 697 C CA . PRO A 1 92 ? -15.819 61.316 -2.532 1.00 5.10 92 PRO A CA 1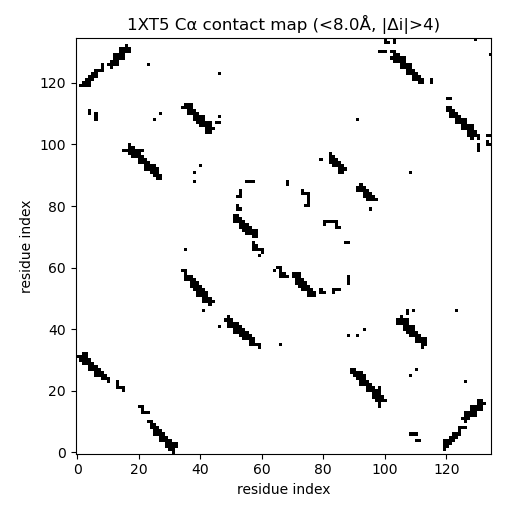
ATOM 698 C C . PRO A 1 92 ? -15.914 61.930 -3.916 1.00 5.19 92 PRO A C 1
ATOM 699 O O . PRO A 1 92 ? -14.899 62.090 -4.628 1.00 6.07 92 PRO A O 1
ATOM 703 N N . THR A 1 93 ? -17.076 62.452 -4.275 1.00 5.09 93 THR A N 1
ATOM 704 C CA . THR A 1 93 ? -17.226 63.308 -5.428 1.00 4.78 93 THR A CA 1
ATOM 705 C C . THR A 1 93 ? -16.219 64.433 -5.401 1.00 4.80 93 THR A C 1
ATOM 706 O O . THR A 1 93 ? -16.035 65.103 -4.372 1.00 5.68 93 THR A O 1
ATOM 710 N N . LEU A 1 94 ? -15.568 64.634 -6.552 1.00 5.25 94 LEU A N 1
ATOM 711 C CA . LEU A 1 94 ? -14.591 65.691 -6.751 1.00 4.88 94 LEU A CA 1
ATOM 712 C C . LEU A 1 94 ? -15.269 66.942 -7.318 1.00 5.05 94 LEU A C 1
ATOM 713 O O . LEU A 1 94 ? -16.036 66.841 -8.265 1.00 6.25 94 LEU A O 1
ATOM 718 N N . ARG A 1 95 ? -14.942 68.091 -6.747 1.00 5.65 95 ARG A N 1
ATOM 719 C CA . ARG A 1 95 ? -15.335 69.404 -7.279 1.00 5.63 95 ARG A CA 1
ATOM 720 C C . ARG A 1 95 ? -14.077 70.074 -7.819 1.00 5.79 95 ARG A C 1
ATOM 721 O O . ARG A 1 95 ? -13.068 70.183 -7.112 1.00 7.27 95 ARG A O 1
ATOM 729 N N . LEU A 1 96 ? -14.141 70.538 -9.063 1.00 6.24 96 LEU A N 1
ATOM 730 C CA . LEU A 1 96 ? -13.043 71.255 -9.716 1.00 7.03 96 LEU A CA 1
ATOM 731 C C . LEU A 1 96 ? -13.536 72.600 -10.142 1.00 6.89 96 LEU A C 1
ATOM 732 O O . LEU A 1 96 ? -14.545 72.714 -10.889 1.00 8.90 96 LEU A O 1
ATOM 741 N N . THR A 1 97 ? -12.886 73.671 -9.679 1.00 7.44 97 THR A N 1
ATOM 742 C CA . THR A 1 97 ? -13.297 75.050 -10.048 1.00 7.78 97 THR A CA 1
ATOM 743 C C . THR A 1 97 ? -12.349 75.591 -11.121 1.00 7.80 97 THR A C 1
ATOM 744 O O . THR A 1 97 ? -11.263 75.054 -11.366 1.00 8.04 97 THR A O 1
ATOM 748 N N . HIS A 1 98 ? -12.793 76.705 -11.725 1.00 7.86 98 HIS A N 1
ATOM 749 C CA . HIS A 1 98 ? -11.963 77.442 -12.700 1.00 9.54 98 HIS A CA 1
ATOM 750 C C . HIS A 1 98 ? -11.379 76.482 -13.751 1.00 8.97 98 HIS A C 1
ATOM 751 O O . HIS A 1 98 ? -10.170 76.463 -13.989 1.00 9.04 98 HIS A O 1
ATOM 758 N N . VAL A 1 99 ? -12.253 75.658 -14.350 1.00 8.33 99 VAL A N 1
ATOM 759 C CA . VAL A 1 99 ? -11.778 74.615 -15.231 1.00 7.96 99 VAL A CA 1
ATOM 760 C C . VAL A 1 99 ? -10.998 75.173 -16.404 1.00 8.35 99 VAL A C 1
ATOM 761 O O . VAL A 1 99 ? -11.427 76.082 -17.110 1.00 9.21 99 VAL A O 1
ATOM 765 N N . HIS A 1 100 ? -9.806 74.621 -16.612 1.00 7.44 100 HIS A N 1
ATOM 766 C CA . HIS A 1 100 ? -8.931 75.068 -17.707 1.00 7.15 100 HIS A CA 1
ATOM 767 C C . HIS A 1 100 ? -9.156 74.236 -18.956 1.00 7.98 100 HIS A C 1
ATOM 768 O O . HIS A 1 100 ? -9.607 73.113 -18.881 1.00 8.95 100 HIS A O 1
ATOM 775 N N . PRO A 1 101 ? -8.840 74.791 -20.092 1.00 9.98 101 PRO A N 1
ATOM 776 C CA . PRO A 1 101 ? -8.968 73.978 -21.347 1.00 12.90 101 PRO A CA 1
ATOM 777 C C . PRO A 1 101 ? -8.349 72.585 -21.240 1.00 13.46 101 PRO A C 1
ATOM 778 O O . PRO A 1 101 ? -8.944 71.522 -21.583 1.00 19.79 101 PRO A O 1
ATOM 782 N N . GLN A 1 102 ? -7.150 72.510 -20.662 1.00 10.95 102 GLN A N 1
ATOM 783 C CA . GLN A 1 102 ? -6.464 71.218 -20.601 1.00 13.21 102 GLN A CA 1
ATOM 784 C C . GLN A 1 102 ? -6.883 70.394 -19.405 1.00 12.02 102 GLN A C 1
ATOM 785 O O . GLN A 1 102 ? -6.281 69.311 -19.252 1.00 13.55 102 GLN A O 1
ATOM 791 N N . ASP A 1 103 ? -7.856 70.813 -18.654 1.00 10.01 103 ASP A N 1
ATOM 792 C CA . ASP A 1 103 ? -8.415 69.945 -17.646 1.00 8.48 103 ASP A CA 1
ATOM 793 C C . ASP A 1 103 ? -9.264 68.836 -18.252 1.00 6.93 103 ASP A C 1
ATOM 794 O O . ASP A 1 103 ? -9.597 67.876 -17.554 1.00 7.67 103 ASP A O 1
ATOM 799 N N . GLY A 1 104 ? -9.655 68.899 -19.547 1.00 6.99 104 GLY A N 1
ATOM 800 C CA . GLY A 1 104 ? -10.331 67.756 -20.127 1.00 6.60 104 GLY A CA 1
ATOM 801 C C . GLY A 1 104 ? -9.477 66.530 -20.065 1.00 5.77 104 GLY A C 1
ATOM 802 O O . GLY A 1 104 ? -8.242 66.569 -20.157 1.00 7.31 104 GLY A O 1
ATOM 803 N N . GLY A 1 105 ? -10.123 65.374 -19.916 1.00 6.36 105 GLY A N 1
ATOM 804 C CA . GLY A 1 105 ? -9.397 64.143 -19.804 1.00 6.78 105 GLY A CA 1
ATOM 805 C C . GLY A 1 105 ? -10.134 63.136 -18.966 1.00 5.68 105 GLY A C 1
ATOM 806 O O . GLY A 1 105 ? -11.374 63.152 -18.899 1.00 6.80 105 GLY A O 1
ATOM 807 N N . ARG A 1 106 ? -9.360 62.272 -18.327 1.00 4.92 106 ARG A N 1
ATOM 808 C CA . ARG A 1 106 ? -9.895 61.131 -17.616 1.00 4.59 106 ARG A CA 1
ATOM 809 C C . ARG A 1 106 ? -9.474 61.173 -16.152 1.00 4.15 106 ARG A C 1
ATOM 810 O O . ARG A 1 106 ? -8.268 61.209 -15.859 1.00 5.88 106 ARG A O 1
ATOM 818 N N . TYR A 1 107 ? -10.427 61.173 -15.245 1.00 3.92 107 TYR A N 1
ATOM 819 C CA . TYR A 1 107 ? -10.210 61.312 -13.832 1.00 4.03 107 TYR A CA 1
ATOM 820 C C . TYR A 1 107 ? -10.621 60.028 -13.134 1.00 4.05 107 TYR A C 1
ATOM 821 O O . TYR A 1 107 ? -11.775 59.612 -13.186 1.00 5.20 107 TYR A O 1
ATOM 830 N N . TRP A 1 108 ? -9.673 59.401 -12.457 1.00 4.32 108 TRP A N 1
ATOM 831 C CA . TRP A 1 108 ? -9.903 58.163 -11.735 1.00 3.68 108 TRP A CA 1
ATOM 832 C C . TRP A 1 108 ? -10.193 58.472 -10.278 1.00 3.70 108 TRP A C 1
ATOM 833 O O . TRP A 1 108 ? -9.393 59.113 -9.606 1.00 4.54 108 TRP A O 1
ATOM 844 N N . CYS A 1 109 ? -11.341 57.949 -9.807 1.00 3.99 109 CYS A N 1
ATOM 845 C CA . CYS A 1 109 ? -11.675 57.922 -8.389 1.00 4.01 109 CYS A CA 1
ATOM 846 C C . CYS A 1 109 ? -11.195 56.562 -7.869 1.00 3.98 109 CYS A C 1
ATOM 847 O O . CYS A 1 109 ? -11.747 55.539 -8.236 1.00 4.57 109 CYS A O 1
ATOM 850 N N . GLN A 1 110 ? -10.156 56.592 -7.066 1.00 4.26 110 GLN A N 1
ATOM 851 C CA . GLN A 1 110 ? -9.545 55.408 -6.491 1.00 4.43 110 GLN A CA 1
ATOM 852 C C . GLN A 1 110 ? -9.773 55.456 -4.984 1.00 4.51 110 GLN A C 1
ATOM 853 O O . GLN A 1 110 ? -9.482 56.459 -4.334 1.00 5.47 110 GLN A O 1
ATOM 859 N N . VAL A 1 111 ? -10.247 54.352 -4.417 1.00 4.40 111 VAL A N 1
ATOM 860 C CA . VAL A 1 111 ? -10.434 54.243 -2.984 1.00 3.96 111 VAL A CA 1
ATOM 861 C C . VAL A 1 111 ? -9.734 52.944 -2.553 1.00 4.10 111 VAL A C 1
ATOM 862 O O . VAL A 1 111 ? -9.932 51.884 -3.172 1.00 4.78 111 VAL A O 1
ATOM 866 N N . ALA A 1 112 ? -8.903 53.025 -1.519 1.00 4.67 112 ALA A N 1
ATOM 867 C CA . ALA A 1 112 ? -8.079 51.888 -1.150 1.00 5.51 112 ALA A CA 1
ATOM 868 C C . ALA A 1 112 ? -7.930 51.818 0.365 1.00 5.66 112 ALA A C 1
ATOM 869 O O . ALA A 1 112 ? -7.884 52.845 1.045 1.00 6.58 112 ALA A O 1
ATOM 871 N N . GLN A 1 113 ? -7.789 50.604 0.862 1.00 6.21 113 GLN A N 1
ATOM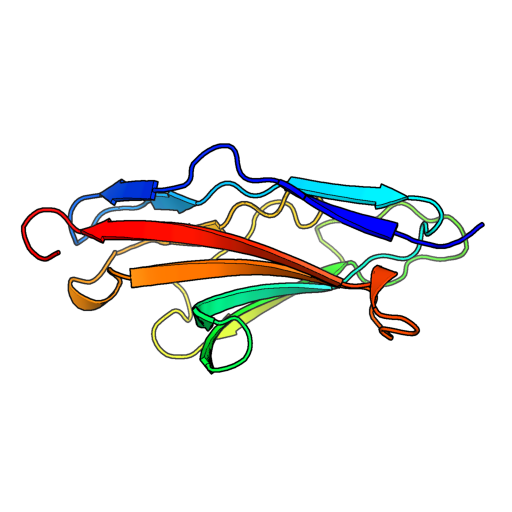 872 C CA . GLN A 1 113 ? -7.289 50.429 2.201 1.00 6.65 113 GLN A CA 1
ATOM 873 C C . GLN A 1 113 ? -5.954 51.159 2.376 1.00 6.04 113 GLN A C 1
ATOM 874 O O . GLN A 1 113 ? -5.184 51.243 1.419 1.00 7.50 113 GLN A O 1
ATOM 880 N N . TRP A 1 114 ? -5.655 51.627 3.562 1.00 6.54 114 TRP A N 1
ATOM 881 C CA . TRP A 1 114 ? -4.371 52.286 3.807 1.00 7.71 114 TRP A CA 1
ATOM 882 C C . TRP A 1 114 ? -3.189 51.364 3.495 1.00 7.77 114 TRP A C 1
ATOM 883 O O . TRP A 1 114 ? -2.152 51.843 3.043 1.00 8.96 114 TRP A O 1
ATOM 894 N N . SER A 1 115 ? -3.329 50.112 3.856 1.00 8.64 115 SER A N 1
ATOM 895 C CA . SER A 1 115 ? -2.367 49.074 3.476 1.00 9.20 115 SER A CA 1
ATOM 896 C C . SER A 1 115 ? -3.138 48.067 2.626 1.00 8.95 115 SER A C 1
ATOM 897 O O . SER A 1 115 ? -4.069 47.389 3.104 1.00 11.12 115 SER A O 1
ATOM 900 N N . ILE A 1 116 ? -2.770 48.007 1.359 1.00 9.95 116 ILE A N 1
ATOM 901 C CA . ILE A 1 116 ? -3.514 47.168 0.397 1.00 10.67 116 ILE A CA 1
ATOM 902 C C . ILE A 1 116 ? -3.022 45.746 0.529 1.00 12.55 116 ILE A C 1
ATOM 903 O O . ILE A 1 116 ? -2.098 45.323 -0.148 1.00 15.64 116 ILE A O 1
ATOM 908 N N . ARG A 1 117 ? -3.617 45.008 1.472 1.00 14.30 117 ARG A N 1
ATOM 909 C CA . ARG A 1 117 ? -3.116 43.680 1.805 1.00 15.67 117 ARG A CA 1
ATOM 910 C C . ARG A 1 117 ? -3.274 42.681 0.712 1.00 14.41 117 ARG A C 1
ATOM 911 O O . ARG A 1 117 ? -2.503 41.714 0.553 1.00 17.73 117 ARG A O 1
ATOM 919 N N . THR A 1 118 ? -4.340 42.858 -0.047 1.00 11.89 118 THR A N 1
ATOM 920 C CA . THR A 1 118 ? -4.733 41.997 -1.121 1.00 11.78 118 THR A CA 1
ATOM 921 C C . THR A 1 118 ? -5.317 42.839 -2.254 1.00 10.41 118 THR A C 1
ATOM 922 O O . THR A 1 118 ? -5.651 44.000 -2.069 1.00 9.54 118 THR A O 1
ATOM 926 N N . GLU A 1 119 ? -5.513 42.218 -3.409 1.00 10.84 119 GLU A N 1
ATOM 927 C CA . GLU A 1 119 ? -6.117 42.934 -4.536 1.00 9.18 119 GLU A CA 1
ATOM 928 C C . GLU A 1 119 ? -7.553 43.345 -4.269 1.00 7.15 119 GLU A C 1
ATOM 929 O O . GLU A 1 119 ? -8.106 44.203 -4.976 1.00 7.32 119 GLU A O 1
ATOM 940 N N . PHE A 1 120 ? -8.184 42.742 -3.273 1.00 6.97 120 PHE A N 1
ATOM 941 C CA . PHE A 1 120 ? -9.525 43.106 -2.884 1.00 6.41 120 PHE A CA 1
ATOM 942 C C . PHE A 1 120 ? -9.613 44.493 -2.261 1.00 5.93 120 PHE A C 1
ATOM 943 O O . PHE A 1 120 ? -10.707 45.073 -2.216 1.00 6.40 120 PHE A O 1
ATOM 951 N N . GLY A 1 121 ? -8.495 45.054 -1.797 1.00 6.22 121 GLY A N 1
ATOM 952 C CA . GLY A 1 121 ? -8.516 46.267 -1.004 1.00 6.85 121 GLY A CA 1
ATOM 953 C C . GLY A 1 121 ? -8.469 47.562 -1.735 1.00 6.67 121 GLY A C 1
ATOM 954 O O . GLY A 1 121 ? -8.410 48.609 -1.085 1.00 9.35 121 GLY A O 1
ATOM 955 N N . LEU A 1 122 ? -8.487 47.585 -3.081 1.00 6.18 122 LEU A N 1
ATOM 956 C CA . LEU A 1 122 ? -8.489 48.781 -3.882 1.00 6.65 122 LEU A CA 1
ATOM 957 C C . LEU A 1 122 ? -9.545 48.660 -4.974 1.00 5.41 122 LEU A C 1
ATOM 958 O O . LEU A 1 122 ? -9.726 47.565 -5.505 1.00 6.68 122 LEU A O 1
ATOM 963 N N . ASP A 1 123 ? -10.194 49.772 -5.334 1.00 4.63 123 ASP A N 1
ATOM 964 C CA . ASP A 1 123 ? -10.938 49.808 -6.587 1.00 4.00 123 ASP A CA 1
ATOM 965 C C . ASP A 1 123 ? -10.801 51.197 -7.167 1.00 3.91 123 ASP A C 1
ATOM 966 O O . ASP A 1 123 ? -10.453 52.149 -6.450 1.00 4.36 123 ASP A O 1
ATOM 971 N N . ALA A 1 124 ? -11.099 51.341 -8.440 1.00 3.91 124 ALA A N 1
ATOM 972 C CA . ALA A 1 124 ? -11.050 52.640 -9.109 1.00 3.82 124 ALA A CA 1
ATOM 973 C C . ALA A 1 124 ? -11.943 52.594 -10.329 1.00 3.02 124 ALA A C 1
ATOM 974 O O . ALA A 1 124 ? -12.006 51.575 -11.015 1.00 4.09 124 ALA A O 1
ATOM 976 N N . LYS A 1 125 ? -12.588 53.724 -10.621 1.00 3.66 125 LYS A N 1
ATOM 977 C CA . LYS A 1 125 ? -13.351 53.919 -11.839 1.00 3.58 125 LYS A CA 1
ATOM 978 C C . LYS A 1 125 ? -13.062 55.314 -12.354 1.00 3.55 125 LYS A C 1
ATOM 979 O O . LYS A 1 125 ? -12.725 56.213 -11.570 1.00 4.82 125 LYS A O 1
ATOM 985 N N . SER A 1 126 ? -13.238 55.511 -13.665 1.00 3.58 126 SER A N 1
ATOM 986 C CA . SER A 1 126 ? -12.923 56.804 -14.264 1.00 3.82 126 SER A CA 1
ATOM 987 C C . SER A 1 126 ? -14.170 57.542 -14.716 1.00 3.80 126 SER A C 1
ATOM 988 O O . SER A 1 126 ? -15.176 56.973 -15.132 1.00 4.50 126 SER A O 1
ATOM 991 N N . VAL A 1 127 ? -14.035 58.874 -14.670 1.00 4.22 127 VAL A N 1
ATOM 992 C CA . VAL A 1 127 ? -15.032 59.815 -15.153 1.00 4.21 127 VAL A CA 1
ATOM 993 C C . VAL A 1 127 ? -14.308 60.745 -16.150 1.00 4.25 127 VAL A C 1
ATOM 994 O O . VAL A 1 127 ? -13.313 61.353 -15.790 1.00 4.83 127 VAL A O 1
ATOM 998 N N . VAL A 1 128 ? -14.810 60.787 -17.365 1.00 4.48 128 V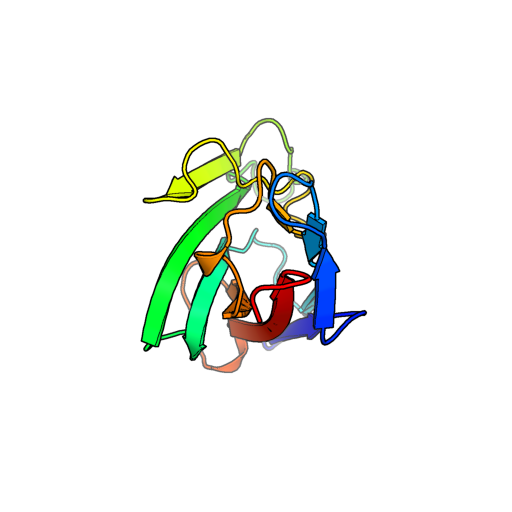AL A N 1
ATOM 999 C CA . VAL A 1 128 ? -14.268 61.722 -18.338 1.00 5.26 128 VAL A CA 1
ATOM 1000 C C . VAL A 1 128 ? -14.801 63.097 -18.122 1.00 5.30 128 VAL A C 1
ATOM 1001 O O . VAL A 1 128 ? -16.019 63.269 -17.882 1.00 6.79 128 VAL A O 1
ATOM 1005 N N . LEU A 1 129 ? -13.941 64.074 -18.216 1.00 5.68 129 LEU A N 1
ATOM 1006 C CA . LEU A 1 129 ? -14.315 65.481 -18.206 1.00 6.04 129 LEU A CA 1
ATOM 1007 C C . LEU A 1 129 ? -14.134 66.038 -19.648 1.00 5.20 129 LEU A C 1
ATOM 1008 O O . LEU A 1 129 ? -13.031 66.027 -20.154 1.00 6.45 129 LEU A O 1
ATOM 1013 N N . LYS A 1 130 ? -15.240 66.469 -20.205 1.00 6.06 130 LYS A N 1
ATOM 1014 C CA . LYS A 1 130 ? -15.269 67.192 -21.471 1.00 6.53 130 LYS A CA 1
ATOM 1015 C C . LYS A 1 130 ? -15.341 68.663 -21.189 1.00 6.69 130 LYS A C 1
ATOM 1016 O O . LYS A 1 130 ? -16.178 69.133 -20.384 1.00 8.00 130 LYS A O 1
ATOM 1022 N N . VAL A 1 131 ? -14.435 69.433 -21.782 1.00 6.94 131 VAL A N 1
ATOM 1023 C CA . VAL A 1 131 ? -14.422 70.879 -21.660 1.00 7.05 131 VAL A CA 1
ATOM 1024 C C . VAL A 1 131 ? -14.993 71.433 -22.949 1.00 7.18 131 VAL A C 1
ATOM 1025 O O . VAL A 1 131 ? -14.390 71.287 -23.992 1.00 8.82 131 VAL A O 1
ATOM 1029 N N . THR A 1 132 ? -16.164 72.060 -22.876 1.00 8.49 132 THR A N 1
ATOM 1030 C CA . THR A 1 132 ? -16.857 72.550 -24.057 1.00 9.43 132 THR A CA 1
ATOM 1031 C C . THR A 1 132 ? -15.984 73.471 -24.856 1.00 9.44 132 THR A C 1
ATOM 1032 O O . THR A 1 132 ? -15.414 74.401 -24.286 1.00 12.05 132 THR A O 1
ATOM 1036 N N . GLY A 1 133 ? -15.897 73.218 -26.154 1.00 10.44 133 GLY A N 1
ATOM 1037 C CA . GLY A 1 133 ? -15.107 74.037 -27.016 1.00 11.13 133 GLY A CA 1
ATOM 1038 C C . GLY A 1 133 ? -13.646 73.754 -26.999 1.00 10.76 133 GLY A C 1
ATOM 1039 O O . GLY A 1 133 ? -12.896 74.457 -27.697 1.00 14.47 133 GLY A O 1
ATOM 1040 N N . HIS A 1 134 ? -13.225 72.739 -26.245 1.00 9.48 134 HIS A N 1
ATOM 1041 C CA . HIS A 1 134 ? -11.801 72.367 -26.171 1.00 9.95 134 HIS A CA 1
ATOM 1042 C C . HIS A 1 134 ? -11.629 70.881 -26.394 1.00 10.82 134 HIS A C 1
ATOM 1043 O O . HIS A 1 134 ? -10.784 70.490 -27.174 1.00 14.67 134 HIS A O 1
ATOM 1050 N N . THR A 1 135 ? -12.387 70.035 -25.706 1.00 10.90 135 THR A N 1
ATOM 1051 C CA . THR A 1 135 ? -12.294 68.605 -25.903 1.00 12.71 135 THR A CA 1
ATOM 1052 C C . THR A 1 135 ? -12.852 68.262 -27.280 1.00 16.47 135 THR A C 1
ATOM 1053 O O . THR A 1 135 ? -12.305 67.425 -28.014 1.00 23.51 135 THR A O 1
#

Secondary structure (DSSP, 8-state):
---EEEEE-S-SEEEEETTS-EEE--EEEEET--S--EEEEEEESSSSSEEEEEEEEEPP--TT----TTSEEEEE-GGGTTTEEES-TTS--EEE-S--GGG-EEEEEEEE-SS--SGGGEEEEEEEEEEETT-

Sequence (135 aa):
GQSIMTVRTTHTEVEVHAGGTVELPCSYQLANDTQPPVISWLKGASPDRSTKVFKGNYNWQGEGLGFVESDSYKESFGDFLGRASVANLAAPTLRLTHVHPQDGGRYWCQVAQWSIRTEFGLDAKSVVLKVTGHT

Foldseek 3Di:
DDWFKDKDFPAQEDEDAAQAKDKGWIAMDIPPDPAKWKKWKFFDDDNVGTHTAKIKIFDDDDPDDDGDQVRMDIAGDDPQGPFWGANDSNGGMIMGGNHHLVNFGKIKIKIFHPDRPDPRGIDIDIYTYHHPPRD

Solvent-accessible surface area: 7249 Å² total; per-residue (Å²): 100,78,14,73,9,43,0,147,28,115,93,100,83,20,103,20,128,41,52,24,67,12,92,0,31,6,52,25,128,27,49,96,22,131,116,13,2,24,1,11,0,20,40,20,69,25,32,143,165,43,75,87,0,4,73,0,24,8,55,175,73,25,98,78,30,59,85,61,63,111,53,29,77,76,72,17,38,63,122,11,125,66,26,10,50,3,90,64,0,47,46,0,37,0,106,0,20,121,3,89,57,150,7,17,28,98,0,43,0,29,0,4,10,134,69,89,161,52,160,94,0,61,34,20,75,19,0,33,0,75,1,54,72,104,122

Radius of gyration: 14.93 Å; Cα contacts (8 Å, |Δi|>4): 341; chains: 1; bounding box: 23×41×45 Å